Protein AF-A0A0K0GQQ6-F1 (afdb_monomer)

Nearest PDB structures (foldseek):
  5n03-assembly1_D  TM=9.196E-01  e=3.310E-01  Myxococcus xanthus DK 1622
  5n00-assembly1_B  TM=9.043E-01  e=5.004E-01  Myxococcus xanthus DK 1622
  5n01-assembly1_B  TM=8.999E-01  e=5.744E-01  Myxococcus xanthus DK 1622
  5n02-assembly1_D  TM=9.020E-01  e=5.004E-01  Myxococcus xanthus DK 1622
  1o9l-assembly1_B  TM=8.617E-01  e=6.592E-01  Sus scrofa

Sequence (67 aa):
MTRELTVTSLHPGTTREQVSAATGWPIRFAADLAQTTPPGATELDVLRALQARTDAAHDAQAAGAEA

Organism: Xanthomonas oryzae pv. oryzae (strain PXO99A) (NCBI:txid360094)

Solvent-accessible surface area (backbone atoms only — not comparable to full-atom values): 4258 Å² total; per-residue (Å²): 135,89,86,66,77,62,46,51,60,33,54,83,93,62,52,72,64,58,54,46,72,74,36,100,57,95,73,46,66,44,93,75,62,45,68,53,78,81,82,52,70,68,58,51,54,52,50,51,57,50,48,56,52,52,52,54,50,52,54,53,50,53,58,63,73,77,108

Secondary structure (DSSP, 8-state):
-----EEEEE-TT--HHHHHHHSSSPPEEEEEEEEPPPPPHHHHHHHHHHHHHHHHHHHHHHHHH--

Foldseek 3Di:
DPPDAEAQEAEPPDDPVNVCVVDPDDHHYDPRYYYDDDDDPVVVVVVVVVVVVVVVVVVVVVVVVVD

Mean predicted aligned error: 5.99 Å

Structure (mmCIF, N/CA/C/O backbone):
data_AF-A0A0K0GQQ6-F1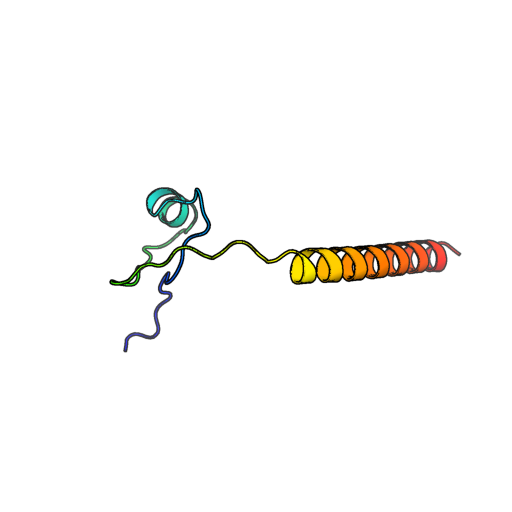
#
_entry.id   AF-A0A0K0GQQ6-F1
#
loop_
_atom_site.group_PDB
_atom_site.id
_atom_site.type_symbol
_atom_site.label_atom_id
_atom_site.label_alt_id
_atom_site.label_comp_id
_atom_site.label_asym_id
_atom_site.label_entity_id
_atom_site.label_seq_id
_atom_site.pdbx_PDB_ins_code
_atom_site.Cartn_x
_atom_site.Cartn_y
_atom_site.Cartn_z
_atom_site.occupancy
_atom_site.B_iso_or_equiv
_atom_site.auth_seq_id
_atom_site.auth_comp_id
_atom_site.auth_asym_id
_atom_site.auth_atom_id
_atom_site.pdbx_PDB_model_num
ATOM 1 N N . MET A 1 1 ? -0.893 11.484 24.574 1.00 61.78 1 MET A N 1
ATOM 2 C CA . MET A 1 1 ? -0.799 10.609 23.386 1.00 61.78 1 MET A CA 1
ATOM 3 C C . MET A 1 1 ? -0.496 9.198 23.873 1.00 61.78 1 MET A C 1
ATOM 5 O O . MET A 1 1 ? 0.547 9.008 24.482 1.00 61.78 1 MET A O 1
ATOM 9 N N . THR A 1 2 ? -1.405 8.246 23.680 1.00 79.00 2 THR A N 1
ATOM 10 C CA . THR A 1 2 ? -1.351 6.864 24.214 1.00 79.00 2 THR A CA 1
ATOM 11 C C . THR A 1 2 ? -0.376 5.935 23.474 1.00 79.00 2 THR A C 1
ATOM 13 O O . THR A 1 2 ? -0.149 4.824 23.933 1.00 79.00 2 THR A O 1
ATOM 16 N N . ARG A 1 3 ? 0.254 6.392 22.374 1.00 86.12 3 ARG A N 1
ATOM 17 C CA . ARG A 1 3 ? 1.226 5.634 21.544 1.00 86.12 3 ARG A CA 1
ATOM 18 C C . ARG A 1 3 ? 0.703 4.274 21.048 1.00 86.12 3 ARG A C 1
ATOM 20 O O . ARG A 1 3 ? 1.481 3.371 20.767 1.00 86.12 3 ARG A O 1
ATOM 27 N N . GLU A 1 4 ? -0.611 4.147 20.933 1.00 89.94 4 GLU A N 1
ATOM 28 C CA . GLU A 1 4 ? -1.287 2.958 20.424 1.00 89.94 4 GLU A CA 1
ATOM 29 C C . GLU A 1 4 ? -1.342 2.943 18.889 1.00 89.94 4 GLU A C 1
ATOM 31 O O . GLU A 1 4 ? -1.315 3.990 18.232 1.00 89.94 4 GLU A O 1
ATOM 36 N N . LEU A 1 5 ? -1.421 1.740 18.314 1.00 93.44 5 LEU A N 1
ATOM 37 C CA . LEU A 1 5 ? -1.570 1.545 16.874 1.00 93.44 5 LEU A CA 1
ATOM 38 C C . LEU A 1 5 ? -2.881 2.184 16.403 1.00 93.44 5 LEU A C 1
ATOM 40 O O . LEU A 1 5 ? -3.956 1.877 16.917 1.00 93.44 5 LEU A O 1
ATOM 44 N N . THR A 1 6 ? -2.784 3.059 15.403 1.00 94.94 6 THR A N 1
ATOM 45 C CA . THR A 1 6 ? -3.933 3.758 14.821 1.00 94.94 6 THR A CA 1
ATOM 46 C C . THR A 1 6 ? -3.893 3.648 13.305 1.00 94.94 6 THR A C 1
ATOM 48 O O . THR A 1 6 ? -2.891 3.994 12.683 1.00 94.94 6 THR A O 1
ATOM 51 N N . VAL A 1 7 ? -4.994 3.199 12.706 1.00 96.50 7 VAL A N 1
ATOM 52 C CA . VAL A 1 7 ? -5.150 3.139 11.248 1.00 96.50 7 VAL A CA 1
ATOM 53 C C . VAL A 1 7 ? -5.464 4.535 10.717 1.00 96.50 7 VAL A C 1
ATOM 55 O O . VAL A 1 7 ? -6.450 5.150 11.126 1.00 96.50 7 VAL A O 1
ATOM 58 N N . THR A 1 8 ? -4.632 5.027 9.803 1.00 96.94 8 THR A N 1
ATOM 59 C CA . THR A 1 8 ? -4.741 6.372 9.207 1.00 96.94 8 THR A CA 1
ATO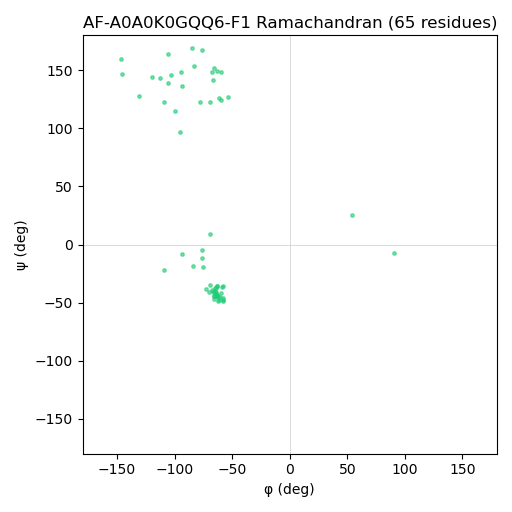M 60 C C . THR A 1 8 ? -5.188 6.354 7.747 1.00 96.94 8 THR A C 1
ATOM 62 O O . THR A 1 8 ? -5.738 7.341 7.266 1.00 96.94 8 THR A O 1
ATOM 65 N N . SER A 1 9 ? -5.006 5.230 7.053 1.00 97.44 9 SER A N 1
ATOM 66 C CA . SER A 1 9 ? -5.424 5.045 5.665 1.00 97.44 9 SER A CA 1
ATOM 67 C C . SER A 1 9 ? -5.870 3.606 5.420 1.00 97.44 9 SER A C 1
ATOM 69 O O . SER A 1 9 ? -5.318 2.677 6.014 1.00 97.44 9 SER A O 1
ATOM 71 N N . LEU A 1 10 ? -6.850 3.420 4.536 1.00 97.69 10 LEU A N 1
ATOM 72 C CA . LEU A 1 10 ? -7.254 2.114 4.013 1.00 97.69 10 LEU A CA 1
ATOM 73 C C . LEU A 1 10 ? -6.916 2.007 2.528 1.00 97.69 10 LEU A C 1
ATOM 75 O O . LEU A 1 10 ? -7.047 2.967 1.772 1.00 97.69 10 LEU A O 1
ATOM 79 N N . HIS A 1 11 ? -6.508 0.821 2.088 1.00 96.88 11 HIS A N 1
ATOM 80 C CA . HIS A 1 11 ? -6.384 0.562 0.658 1.00 96.88 11 HIS A CA 1
ATOM 81 C C . HIS A 1 11 ? -7.768 0.558 -0.013 1.00 96.88 11 HIS A C 1
ATOM 83 O O . HIS A 1 11 ? -8.749 0.158 0.625 1.00 96.88 11 HIS A O 1
ATOM 89 N N . PRO A 1 12 ? -7.866 0.972 -1.289 1.00 96.06 12 PRO A N 1
ATOM 90 C CA . PRO A 1 12 ? -9.117 0.903 -2.033 1.00 96.06 12 PRO A CA 1
ATOM 91 C C . PRO A 1 12 ? -9.703 -0.515 -2.003 1.00 96.06 12 PRO A C 1
ATOM 93 O O . PRO A 1 12 ? -9.020 -1.481 -2.335 1.00 96.06 12 PRO A O 1
ATOM 96 N N . GLY A 1 13 ? -10.967 -0.635 -1.592 1.00 95.44 13 GLY A N 1
ATOM 97 C CA . GLY A 1 13 ? -11.666 -1.920 -1.458 1.00 95.44 13 GLY A CA 1
ATOM 98 C C . GLY A 1 13 ? -11.566 -2.590 -0.081 1.00 95.44 13 GLY A C 1
ATOM 99 O O . GLY A 1 13 ? -12.285 -3.559 0.149 1.00 95.44 13 GLY A O 1
ATOM 100 N N . THR A 1 14 ? -10.751 -2.072 0.845 1.00 97.00 14 THR A N 1
ATOM 101 C CA . THR A 1 14 ? -10.656 -2.586 2.222 1.00 97.00 14 THR A CA 1
ATOM 102 C C . THR A 1 14 ? -11.589 -1.828 3.167 1.00 97.00 14 THR A C 1
ATOM 104 O O . THR A 1 14 ? -11.630 -0.597 3.151 1.00 97.00 14 THR A O 1
ATOM 107 N N . THR A 1 15 ? -12.303 -2.542 4.043 1.00 95.88 15 THR A N 1
ATOM 108 C CA . THR A 1 15 ? -13.207 -1.949 5.045 1.00 95.88 15 THR A CA 1
ATOM 109 C C . THR A 1 15 ? -12.640 -1.992 6.466 1.00 95.88 15 THR A C 1
ATOM 111 O O . THR A 1 15 ? -11.711 -2.741 6.779 1.00 95.88 15 THR A O 1
ATOM 114 N N . ARG A 1 16 ? -13.221 -1.190 7.369 1.00 96.06 16 ARG A 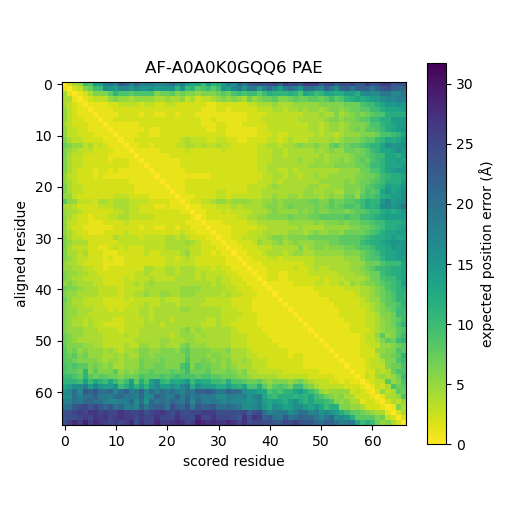N 1
ATOM 115 C CA . ARG A 1 16 ? -12.844 -1.165 8.795 1.00 96.06 16 ARG A CA 1
ATOM 116 C C . ARG A 1 16 ? -13.124 -2.505 9.472 1.00 96.06 16 ARG A C 1
ATOM 118 O O . ARG A 1 16 ? -12.355 -2.936 10.329 1.00 96.06 16 ARG A O 1
ATOM 125 N N . GLU A 1 17 ? -14.202 -3.165 9.072 1.00 95.88 17 GLU A N 1
ATOM 126 C CA . GLU A 1 17 ? -14.632 -4.466 9.581 1.00 95.88 17 GLU A CA 1
ATOM 127 C C . GLU A 1 17 ? -13.622 -5.546 9.201 1.00 95.88 17 GLU A C 1
ATOM 129 O O . GLU A 1 17 ? -13.220 -6.323 10.063 1.00 95.88 17 GLU A O 1
ATOM 134 N N . GLN A 1 18 ? -13.143 -5.549 7.951 1.00 97.38 18 GLN A N 1
ATOM 135 C CA . GLN A 1 18 ? -12.106 -6.480 7.501 1.00 97.38 18 GLN A CA 1
ATOM 136 C C . GLN A 1 18 ? -10.807 -6.307 8.296 1.00 97.38 18 GLN A C 1
ATOM 138 O O . GLN A 1 18 ? -10.237 -7.294 8.757 1.00 97.38 18 GLN A O 1
ATOM 143 N N . VAL A 1 19 ? -10.366 -5.063 8.517 1.00 97.06 19 VAL A N 1
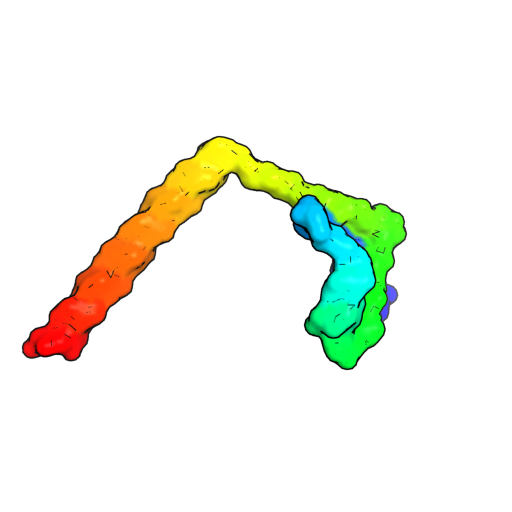ATOM 144 C CA . VAL A 1 19 ? -9.173 -4.774 9.336 1.00 97.06 19 VAL A CA 1
ATOM 145 C C . VAL A 1 19 ? -9.369 -5.225 10.781 1.00 97.06 19 VAL A C 1
ATOM 147 O O . VAL A 1 19 ? -8.473 -5.827 11.372 1.00 97.06 19 VAL A O 1
ATOM 150 N N . SER A 1 20 ? -10.545 -4.962 11.348 1.00 96.31 20 SER A N 1
ATOM 151 C CA . SER A 1 20 ? -10.851 -5.318 12.735 1.00 96.31 20 SER A CA 1
ATOM 152 C C . SER A 1 20 ? -10.924 -6.834 12.924 1.00 96.31 20 SER A C 1
ATOM 154 O O . SER A 1 20 ? -10.416 -7.342 13.912 1.00 96.31 20 SER A O 1
ATOM 156 N N . ALA A 1 21 ? -11.495 -7.567 11.966 1.00 96.94 21 ALA A N 1
ATOM 157 C CA . ALA A 1 21 ? -11.556 -9.028 11.989 1.00 96.94 21 ALA A CA 1
ATOM 158 C C . ALA A 1 21 ? -10.180 -9.685 11.785 1.00 96.94 21 ALA A C 1
ATOM 160 O O . ALA A 1 21 ? -9.899 -10.721 12.381 1.00 96.94 21 ALA A O 1
ATOM 161 N N . ALA A 1 22 ? -9.316 -9.083 10.959 1.00 96.75 22 ALA A N 1
ATOM 162 C CA . ALA A 1 22 ? -7.955 -9.563 10.722 1.00 96.75 22 ALA A CA 1
ATOM 163 C C . ALA A 1 22 ? -6.985 -9.246 11.875 1.00 96.75 22 ALA A C 1
ATOM 165 O O . ALA A 1 22 ? -5.876 -9.781 11.904 1.00 96.75 22 ALA A O 1
ATOM 166 N N . THR A 1 23 ? -7.381 -8.391 12.824 1.00 96.25 23 THR A N 1
ATOM 167 C CA . THR A 1 23 ? -6.533 -8.001 13.952 1.00 96.25 23 THR A CA 1
ATOM 168 C C . THR A 1 23 ? -7.048 -8.608 15.251 1.00 96.25 23 THR A C 1
ATOM 170 O O . THR A 1 23 ? -8.167 -8.348 15.675 1.00 96.25 23 THR A O 1
ATOM 173 N N . GLY A 1 24 ? -6.201 -9.373 15.942 1.00 95.81 24 GLY A N 1
ATOM 174 C CA . GLY A 1 24 ? -6.553 -10.064 17.189 1.00 95.81 24 GLY A CA 1
ATOM 175 C C . GLY A 1 24 ? -6.795 -9.169 18.416 1.00 95.81 24 GLY A C 1
ATOM 176 O O . GLY A 1 24 ? -6.897 -9.690 19.523 1.00 95.81 24 GLY A O 1
ATOM 177 N N . TRP A 1 25 ? -6.851 -7.844 18.261 1.00 95.00 25 TRP A N 1
ATOM 178 C CA . TRP A 1 25 ? -7.117 -6.889 19.340 1.00 95.00 25 TRP A CA 1
ATOM 179 C C . TRP A 1 25 ? -7.897 -5.667 18.824 1.00 95.00 25 TRP A C 1
ATOM 181 O O . TRP A 1 25 ? -7.859 -5.375 17.626 1.00 95.00 25 TRP A O 1
ATOM 191 N N . PRO A 1 26 ? -8.586 -4.913 19.705 1.00 93.12 26 PRO A N 1
ATOM 192 C CA . PRO A 1 26 ? -9.296 -3.700 19.308 1.00 93.12 26 PRO A CA 1
ATOM 193 C C . PRO A 1 26 ? -8.355 -2.651 18.702 1.00 93.12 26 PRO A C 1
ATOM 195 O O . PRO A 1 26 ? -7.390 -2.230 19.339 1.00 93.12 26 PRO A O 1
ATOM 198 N N . ILE A 1 27 ? -8.659 -2.197 17.485 1.00 94.25 27 ILE A N 1
ATOM 199 C CA . ILE A 1 27 ? -7.894 -1.169 16.770 1.00 94.25 27 ILE A CA 1
ATOM 200 C C . ILE A 1 27 ? -8.611 0.180 16.812 1.00 94.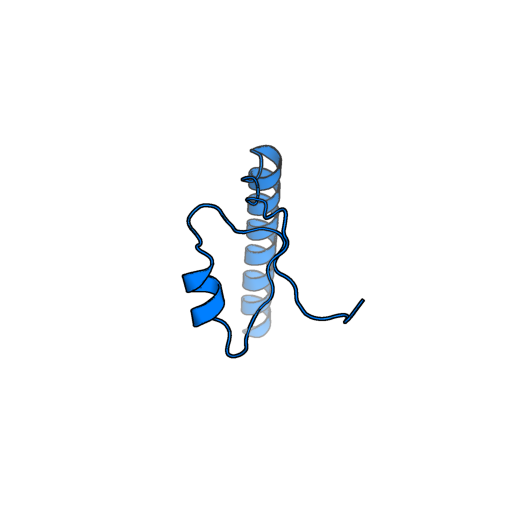25 27 ILE A C 1
ATOM 202 O O . ILE A 1 27 ? -9.838 0.272 16.738 1.00 94.25 27 ILE A O 1
ATOM 206 N N . ARG A 1 28 ? -7.820 1.254 16.877 1.00 94.69 28 ARG A N 1
ATOM 207 C CA . ARG A 1 28 ? -8.287 2.630 16.702 1.00 94.69 28 ARG A CA 1
ATOM 208 C C . ARG A 1 28 ? -8.113 3.073 15.255 1.00 94.69 28 ARG A C 1
ATOM 210 O O . ARG A 1 28 ? -7.157 2.707 14.576 1.00 94.69 28 ARG A O 1
ATOM 217 N N . PHE A 1 29 ? -9.014 3.934 14.810 1.00 96.19 29 PHE A N 1
ATOM 218 C CA . PHE A 1 29 ? -8.945 4.568 13.502 1.00 96.19 29 PHE A CA 1
ATOM 219 C C . PHE A 1 29 ? -8.878 6.080 13.680 1.00 96.19 29 PHE A C 1
ATOM 221 O O . PHE A 1 29 ? -9.522 6.626 14.580 1.00 96.19 29 PHE A O 1
ATOM 228 N N . ALA A 1 30 ? -8.117 6.744 12.816 1.00 95.06 30 ALA A N 1
ATOM 229 C CA . ALA A 1 30 ? -8.070 8.194 12.759 1.00 95.06 30 ALA A CA 1
ATOM 230 C C . ALA A 1 30 ? -9.466 8.773 12.464 1.00 95.06 30 ALA A C 1
ATOM 232 O O . ALA A 1 30 ? -10.286 8.146 11.783 1.00 95.06 30 ALA A O 1
ATOM 233 N N . ALA A 1 31 ? -9.731 9.967 13.004 1.00 93.62 31 ALA A N 1
ATOM 234 C CA . ALA A 1 31 ? -10.969 10.698 12.734 1.00 93.62 31 ALA A CA 1
ATOM 235 C C . ALA A 1 31 ? -11.070 11.066 11.247 1.00 93.62 31 ALA A C 1
ATOM 237 O O . ALA A 1 31 ? -12.114 10.867 10.634 1.00 93.62 31 ALA A O 1
ATOM 238 N N . ASP A 1 32 ? -9.957 11.529 10.680 1.00 95.00 32 ASP A N 1
ATOM 239 C CA . ASP A 1 32 ? -9.783 11.708 9.246 1.00 95.00 32 ASP A CA 1
ATOM 240 C C . ASP A 1 32 ? -9.090 10.467 8.675 1.00 95.00 32 ASP A C 1
ATOM 242 O O . ASP A 1 32 ? -7.881 10.283 8.831 1.00 95.00 32 ASP A O 1
ATOM 246 N N . LEU A 1 33 ? -9.889 9.552 8.128 1.00 95.62 33 LEU A N 1
ATOM 247 C CA . LEU A 1 33 ? -9.398 8.303 7.558 1.00 95.62 33 LEU A CA 1
ATOM 248 C C . LEU A 1 33 ? -9.306 8.440 6.039 1.00 95.62 33 LEU A C 1
ATOM 250 O O . LEU A 1 33 ? -10.328 8.542 5.360 1.00 95.62 33 LEU A O 1
ATOM 254 N N . ALA A 1 34 ? -8.084 8.379 5.519 1.00 96.56 34 ALA A N 1
ATOM 255 C CA . ALA A 1 34 ? -7.816 8.495 4.093 1.00 96.56 34 ALA A CA 1
ATOM 256 C C . ALA A 1 34 ? -7.960 7.155 3.349 1.00 96.56 34 ALA A C 1
ATOM 258 O O . ALA A 1 34 ? -8.037 6.078 3.952 1.00 96.56 34 ALA A O 1
ATOM 259 N N . GLN A 1 35 ? -7.955 7.230 2.017 1.00 97.12 35 GLN A N 1
ATOM 260 C CA . GLN A 1 35 ? -7.665 6.080 1.163 1.00 97.12 35 GLN A CA 1
ATOM 261 C C . GLN A 1 35 ? -6.267 6.203 0.566 1.00 97.12 35 GLN A C 1
ATOM 263 O O . GLN A 1 35 ? -5.862 7.280 0.126 1.00 97.12 35 GLN A O 1
ATOM 268 N N . THR A 1 36 ? -5.546 5.087 0.513 1.00 96.94 36 THR A N 1
ATOM 269 C CA . THR A 1 36 ? -4.216 5.037 -0.093 1.00 96.94 36 THR A CA 1
ATOM 270 C C . THR A 1 36 ? -4.352 5.221 -1.599 1.00 96.94 36 THR A C 1
ATOM 272 O O . THR A 1 36 ? -5.052 4.454 -2.262 1.00 96.94 36 THR A O 1
ATOM 275 N N . THR A 1 37 ? -3.682 6.233 -2.148 1.00 96.38 37 THR A N 1
ATOM 276 C CA . THR A 1 37 ? -3.700 6.503 -3.586 1.00 96.38 37 THR A CA 1
ATOM 277 C C . THR A 1 37 ? -3.005 5.380 -4.356 1.00 96.38 37 THR A C 1
ATOM 279 O O . THR A 1 37 ? -1.986 4.865 -3.886 1.00 96.38 37 THR A O 1
ATOM 282 N N . PRO A 1 38 ? -3.518 4.992 -5.536 1.00 95.50 38 PRO A N 1
ATOM 283 C CA . PRO A 1 38 ? -2.822 4.037 -6.385 1.00 95.50 38 PRO A CA 1
ATOM 284 C C . PRO A 1 38 ? -1.473 4.615 -6.845 1.00 95.50 38 PRO A C 1
ATOM 286 O O . PRO A 1 38 ? -1.360 5.833 -7.009 1.00 95.50 38 PRO A O 1
ATOM 289 N N . PRO A 1 39 ? -0.463 3.759 -7.065 1.00 96.56 39 PRO A N 1
ATOM 290 C CA . PRO A 1 39 ? 0.830 4.200 -7.567 1.00 96.56 39 PRO A CA 1
ATOM 291 C C . PRO A 1 39 ? 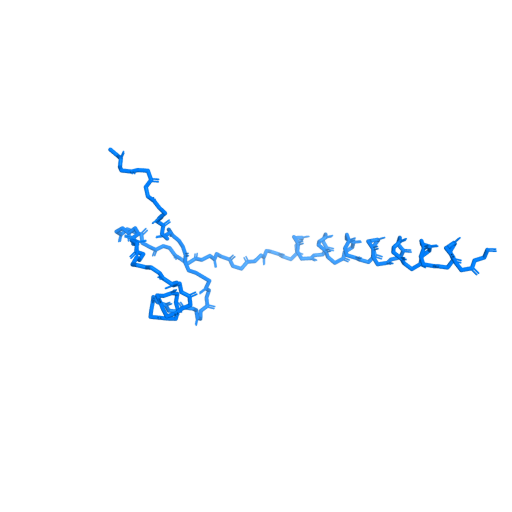0.718 4.739 -8.999 1.00 96.56 39 PRO A C 1
ATOM 293 O O . PRO A 1 39 ? -0.135 4.315 -9.785 1.00 96.56 39 PRO A O 1
ATOM 296 N N . GLY A 1 40 ? 1.610 5.662 -9.345 1.00 97.88 40 GLY A N 1
ATOM 297 C CA . GLY A 1 40 ? 1.756 6.201 -10.691 1.00 97.88 40 GLY A CA 1
ATOM 298 C C . GLY A 1 40 ? 2.468 5.241 -11.651 1.00 97.88 40 GLY A C 1
ATOM 299 O O . GLY A 1 40 ? 3.098 4.264 -11.249 1.00 97.88 40 GLY A O 1
ATOM 300 N N . ALA A 1 41 ? 2.413 5.554 -12.951 1.00 98.25 41 ALA A N 1
ATOM 301 C CA . ALA A 1 41 ? 3.034 4.735 -13.998 1.00 98.25 41 ALA A CA 1
ATOM 302 C C . ALA A 1 41 ? 4.548 4.553 -13.785 1.00 98.25 41 ALA A C 1
ATOM 304 O O . ALA A 1 41 ? 5.032 3.425 -13.769 1.00 98.25 41 ALA A O 1
ATOM 305 N N . THR A 1 42 ? 5.276 5.643 -13.520 1.00 98.38 42 THR A N 1
ATOM 306 C CA . THR A 1 42 ? 6.727 5.601 -13.275 1.00 98.38 42 THR A CA 1
ATOM 307 C C . THR A 1 42 ? 7.088 4.733 -12.071 1.00 98.38 42 THR A C 1
ATOM 309 O O . THR A 1 42 ? 8.052 3.976 -12.126 1.00 98.38 42 THR A O 1
ATOM 312 N N . GLU A 1 43 ? 6.318 4.818 -10.983 1.00 98.25 43 GLU A N 1
ATOM 313 C CA . GLU A 1 43 ? 6.557 4.015 -9.778 1.00 98.25 43 GLU A CA 1
ATOM 314 C C . GLU A 1 43 ? 6.385 2.525 -10.076 1.00 98.25 43 GLU A C 1
ATOM 316 O O . GLU A 1 43 ? 7.212 1.710 -9.668 1.00 98.25 43 GLU A O 1
ATOM 321 N N . LEU A 1 44 ? 5.349 2.173 -10.842 1.00 98.50 44 LEU A N 1
ATOM 322 C CA . LEU A 1 44 ? 5.104 0.800 -11.272 1.00 98.50 44 LEU A CA 1
ATOM 323 C C . LEU A 1 44 ? 6.203 0.275 -12.203 1.00 98.50 44 LEU A C 1
ATOM 325 O O . LEU A 1 44 ? 6.620 -0.873 -12.056 1.00 98.50 44 LEU A O 1
ATOM 329 N N . ASP A 1 45 ? 6.689 1.088 -13.138 1.00 98.56 45 ASP A N 1
ATOM 330 C CA . ASP A 1 45 ? 7.754 0.684 -14.061 1.00 98.56 45 ASP A CA 1
ATOM 331 C C . ASP A 1 45 ? 9.074 0.442 -13.324 1.00 98.56 45 ASP A C 1
ATOM 333 O O . ASP A 1 45 ? 9.727 -0.585 -13.529 1.00 98.56 45 ASP A O 1
ATOM 337 N N . VAL A 1 46 ? 9.429 1.339 -12.400 1.00 98.62 46 VAL A N 1
ATOM 338 C CA . VAL A 1 46 ? 10.607 1.175 -11.540 1.00 98.62 46 VAL A CA 1
ATOM 339 C C . VAL A 1 46 ? 10.465 -0.067 -10.662 1.00 98.62 46 VAL A C 1
ATOM 341 O O . VAL A 1 46 ? 11.402 -0.861 -10.586 1.00 98.62 46 VAL A O 1
ATOM 344 N N . LEU A 1 47 ? 9.303 -0.279 -10.037 1.00 98.31 47 LEU A N 1
ATOM 345 C CA . LEU A 1 47 ? 9.057 -1.444 -9.186 1.00 98.31 47 LEU A CA 1
ATOM 346 C C . LEU A 1 47 ? 9.252 -2.760 -9.952 1.00 98.31 47 LEU A C 1
ATOM 348 O O . LEU A 1 47 ? 9.954 -3.645 -9.466 1.00 98.31 47 LEU A O 1
ATOM 352 N N . ARG A 1 48 ? 8.699 -2.872 -11.165 1.00 98.38 48 ARG A N 1
ATOM 353 C CA . ARG A 1 48 ? 8.847 -4.073 -12.006 1.00 98.38 48 ARG A CA 1
ATOM 354 C C . ARG A 1 48 ? 10.296 -4.315 -12.416 1.00 98.38 48 ARG A C 1
ATOM 356 O O . ARG A 1 48 ? 10.760 -5.450 -12.384 1.00 98.38 48 ARG A O 1
ATOM 363 N N . ALA A 1 49 ? 11.028 -3.258 -12.771 1.00 98.44 49 ALA A N 1
ATOM 364 C CA . ALA A 1 49 ? 12.445 -3.369 -13.106 1.00 98.44 49 ALA A CA 1
ATOM 365 C C . ALA A 1 49 ? 13.291 -3.814 -11.900 1.00 98.44 49 ALA A C 1
ATOM 367 O O . ALA A 1 49 ? 14.231 -4.593 -12.057 1.00 98.44 49 ALA A 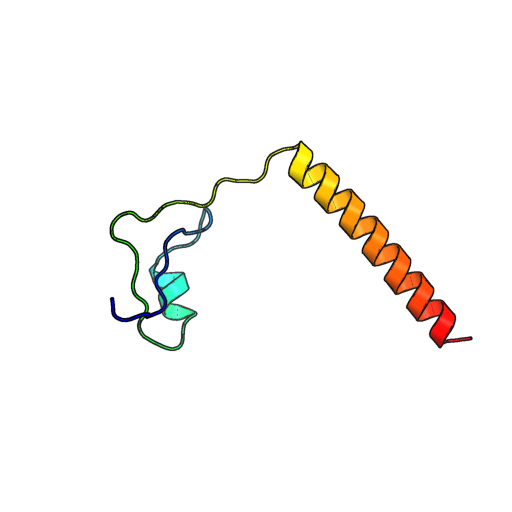O 1
ATOM 368 N N . LEU A 1 50 ? 12.958 -3.341 -10.693 1.00 98.38 50 LEU A N 1
ATOM 369 C CA . LEU A 1 50 ? 13.604 -3.788 -9.459 1.00 98.38 50 LEU A CA 1
ATOM 370 C C . LEU A 1 50 ? 13.302 -5.262 -9.176 1.00 98.38 50 LEU A C 1
ATOM 372 O O . LEU A 1 50 ? 14.236 -6.019 -8.932 1.00 98.38 50 LEU A O 1
ATOM 376 N N . GLN A 1 51 ? 12.037 -5.675 -9.281 1.00 98.19 51 GLN A N 1
ATOM 377 C CA . GLN A 1 51 ? 11.626 -7.071 -9.095 1.00 98.19 51 GLN A CA 1
ATOM 378 C C . GLN A 1 51 ? 12.357 -8.008 -10.062 1.00 98.19 51 GLN A C 1
ATOM 380 O O . GLN A 1 51 ? 12.990 -8.953 -9.609 1.00 98.19 51 GLN A O 1
ATOM 385 N N . ALA A 1 52 ? 12.411 -7.678 -11.357 1.00 98.19 52 ALA A N 1
ATOM 386 C CA . ALA A 1 52 ? 13.120 -8.491 -12.350 1.00 98.19 52 ALA A CA 1
ATOM 387 C C . ALA A 1 52 ? 14.615 -8.683 -12.023 1.00 98.19 52 ALA A C 1
ATOM 389 O O . ALA A 1 52 ? 15.186 -9.744 -12.268 1.00 98.19 52 ALA A O 1
ATOM 390 N N . ARG A 1 53 ? 15.266 -7.662 -11.451 1.00 97.62 53 ARG A N 1
ATOM 391 C CA . ARG A 1 53 ? 16.665 -7.756 -11.005 1.00 97.62 53 ARG A CA 1
ATOM 392 C C . ARG A 1 53 ? 16.814 -8.607 -9.748 1.00 97.62 53 ARG A C 1
ATOM 394 O O . ARG A 1 53 ? 17.806 -9.321 -9.630 1.00 97.62 53 ARG A O 1
ATOM 401 N N . THR A 1 54 ? 15.870 -8.500 -8.814 1.00 97.44 54 THR A N 1
ATOM 402 C CA . THR A 1 54 ? 15.830 -9.329 -7.605 1.00 97.44 54 THR A CA 1
ATOM 403 C C . THR A 1 54 ? 15.645 -10.800 -7.961 1.00 97.44 54 THR A C 1
ATOM 405 O O . THR A 1 54 ? 16.391 -11.632 -7.455 1.00 97.44 54 THR A O 1
ATOM 408 N N . ASP A 1 55 ? 14.734 -11.108 -8.881 1.00 96.69 55 ASP A N 1
ATOM 409 C CA . ASP A 1 55 ? 14.473 -12.476 -9.329 1.00 96.69 55 ASP A CA 1
ATOM 410 C C . ASP A 1 55 ? 15.715 -13.078 -9.999 1.00 96.69 55 ASP A C 1
ATOM 412 O O . ASP A 1 55 ? 16.199 -14.125 -9.576 1.00 96.69 55 ASP A O 1
ATOM 416 N N . ALA A 1 56 ? 16.335 -12.351 -10.936 1.00 95.69 56 ALA A N 1
ATOM 417 C CA . ALA A 1 56 ? 17.572 -12.795 -11.582 1.00 95.69 56 ALA A CA 1
ATOM 418 C C . ALA A 1 56 ? 18.723 -13.045 -10.585 1.00 95.69 56 ALA A C 1
ATOM 420 O O . ALA A 1 56 ? 19.523 -13.963 -10.771 1.00 95.69 56 ALA A O 1
ATOM 421 N N . ALA A 1 57 ? 18.824 -12.236 -9.525 1.00 94.62 57 ALA A N 1
ATOM 422 C CA . ALA A 1 57 ? 19.830 -12.429 -8.485 1.00 94.62 57 ALA A CA 1
ATOM 423 C C . ALA A 1 57 ? 19.550 -13.677 -7.631 1.00 94.62 57 ALA A C 1
ATOM 425 O O . ALA A 1 57 ? 20.485 -14.413 -7.3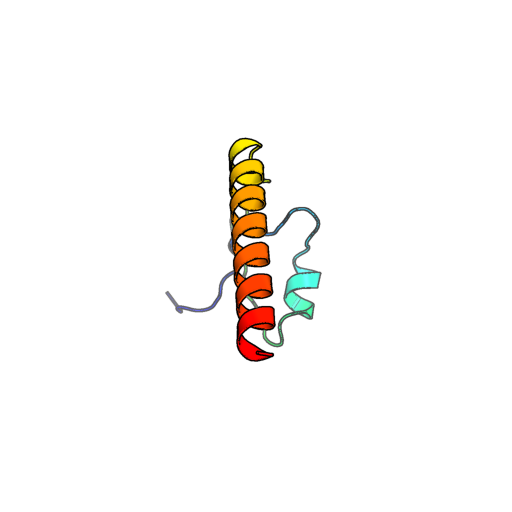11 1.00 94.62 57 ALA A O 1
ATOM 426 N N . HIS A 1 58 ? 18.287 -13.934 -7.282 1.00 93.12 58 HIS A N 1
ATOM 427 C CA . HIS A 1 58 ? 17.900 -15.138 -6.546 1.00 93.12 58 HIS A CA 1
ATOM 428 C C . HIS A 1 58 ? 18.116 -16.413 -7.370 1.00 93.12 58 HIS A C 1
ATOM 430 O O . HIS A 1 58 ? 18.639 -17.386 -6.829 1.00 93.12 58 HIS A O 1
ATOM 436 N N . ASP A 1 59 ? 17.809 -16.392 -8.669 1.00 90.81 59 ASP A N 1
ATOM 437 C CA . ASP A 1 59 ? 18.032 -17.529 -9.570 1.00 90.81 59 ASP A CA 1
ATOM 438 C C . ASP A 1 59 ? 19.527 -17.854 -9.717 1.00 90.81 59 ASP A C 1
ATOM 440 O O . ASP A 1 59 ? 19.938 -19.011 -9.616 1.00 90.81 59 ASP A O 1
ATOM 444 N N . ALA A 1 60 ? 20.373 -16.831 -9.888 1.00 85.00 60 ALA A N 1
ATOM 445 C CA . ALA A 1 60 ? 21.824 -17.010 -9.949 1.00 85.00 60 ALA A CA 1
ATOM 446 C C . ALA A 1 60 ? 22.403 -17.541 -8.624 1.00 85.00 60 ALA A C 1
ATOM 448 O O . ALA A 1 60 ? 23.316 -18.368 -8.634 1.00 85.00 60 ALA A O 1
ATOM 449 N N . GLN A 1 61 ? 21.867 -17.091 -7.484 1.00 80.44 61 GLN A N 1
ATOM 450 C CA . GLN A 1 61 ? 22.267 -17.588 -6.167 1.00 80.44 61 GLN A CA 1
ATOM 451 C C . GLN A 1 61 ? 21.860 -19.053 -5.965 1.00 80.44 61 GLN A C 1
ATOM 453 O O . GLN A 1 61 ? 22.648 -19.822 -5.420 1.00 80.44 61 GLN A O 1
ATOM 458 N N . ALA A 1 62 ? 20.662 -19.445 -6.409 1.00 76.12 62 ALA A N 1
ATOM 459 C CA . ALA A 1 62 ? 20.211 -20.833 -6.354 1.00 76.12 62 ALA A CA 1
ATOM 460 C C . ALA A 1 62 ? 21.119 -21.744 -7.196 1.00 76.12 62 ALA A C 1
ATOM 462 O O . ALA A 1 62 ? 21.633 -22.732 -6.683 1.00 76.12 62 ALA A O 1
ATOM 463 N N . ALA A 1 63 ? 21.425 -21.351 -8.437 1.00 67.50 63 ALA A N 1
ATOM 464 C CA . ALA A 1 63 ? 22.310 -22.114 -9.319 1.00 67.50 63 ALA A CA 1
ATOM 465 C C . ALA A 1 63 ? 23.753 -22.228 -8.788 1.00 67.50 63 ALA A C 1
ATOM 467 O O . ALA A 1 63 ? 24.403 -23.255 -8.967 1.00 67.50 63 ALA A O 1
ATOM 468 N N . GLY A 1 64 ? 24.264 -21.186 -8.125 1.00 66.00 64 GLY A N 1
ATOM 469 C CA . GLY A 1 64 ? 25.594 -21.202 -7.510 1.00 66.00 64 GLY A CA 1
ATOM 470 C C . GLY A 1 64 ? 25.686 -22.001 -6.206 1.00 66.00 64 GLY A C 1
ATOM 471 O O . GLY A 1 64 ?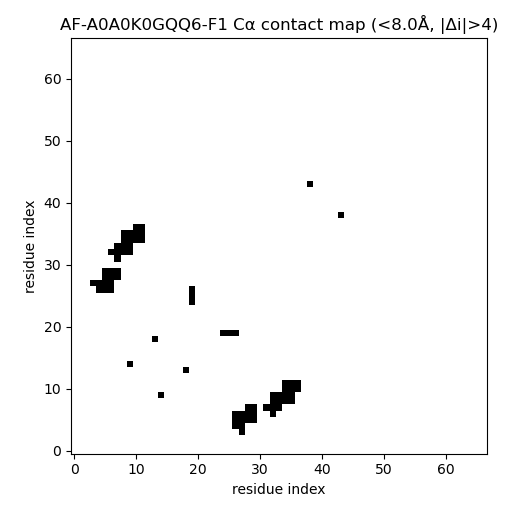 26.787 -22.361 -5.808 1.00 66.00 64 GLY A O 1
ATOM 472 N N . ALA A 1 65 ? 24.562 -22.272 -5.535 1.00 60.59 65 ALA A N 1
ATOM 473 C CA . ALA A 1 65 ? 24.514 -23.111 -4.336 1.00 60.59 65 ALA A CA 1
ATOM 474 C C . ALA A 1 65 ? 24.425 -24.617 -4.656 1.00 60.59 65 ALA A C 1
ATOM 476 O O . ALA A 1 65 ? 24.692 -25.442 -3.783 1.00 60.59 65 ALA A O 1
ATOM 477 N N . GLU A 1 66 ? 24.036 -24.970 -5.884 1.00 56.94 66 GLU A N 1
ATOM 478 C CA . GLU A 1 66 ? 23.900 -26.354 -6.365 1.00 56.94 66 GLU A CA 1
ATOM 479 C C . GLU A 1 66 ? 25.160 -26.889 -7.080 1.00 56.94 66 GLU A C 1
ATOM 481 O O . GLU A 1 66 ? 25.217 -28.081 -7.391 1.00 56.94 66 GLU A O 1
ATOM 486 N N . ALA A 1 67 ? 26.156 -26.031 -7.331 1.00 51.00 67 ALA A N 1
ATOM 487 C CA . ALA A 1 67 ? 27.436 -26.354 -7.974 1.00 51.00 67 ALA A CA 1
ATOM 488 C C . ALA A 1 67 ? 28.576 -26.517 -6.956 1.00 51.00 67 ALA A C 1
ATOM 490 O O . ALA A 1 67 ? 29.434 -27.403 -7.184 1.00 51.00 67 ALA A O 1
#

Radius of gyration: 19.25 Å; Cα contacts (8 Å, |Δi|>4): 37; chains: 1; bounding box: 42×38×38 Å

pLDDT: mean 91.99, std 10.89, range [51.0, 98.62]

InterPro domains:
  IPR037171 NagB/RpiA transferase-like [SSF100950] (2-51)